Protein AF-A0A411YW56-F1 (afdb_monomer_lite)

Secondary structure (DSSP, 8-state):
--EEEEEEEEEEE--SS-GGG--EEEEEEEEEEESSSTTSEEEEEEEEEEE-

Structure (mmCIF, N/CA/C/O backbone):
data_AF-A0A411YW56-F1
#
_entry.id   AF-A0A411YW56-F1
#
loop_
_atom_site.group_PDB
_atom_site.id
_atom_site.type_symbol
_atom_site.label_atom_id
_atom_site.label_alt_id
_atom_site.label_comp_id
_atom_site.label_asym_id
_atom_sit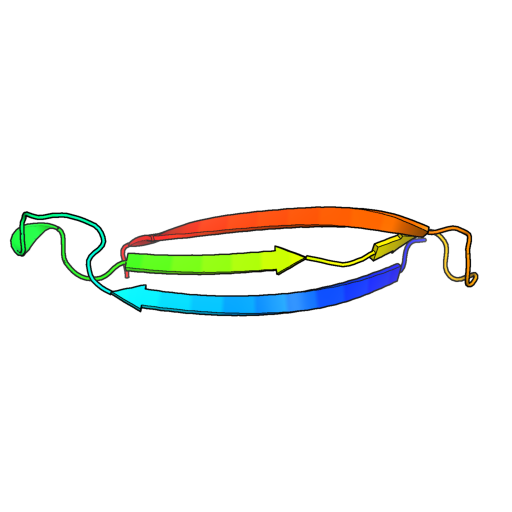e.label_entity_id
_atom_site.label_seq_id
_atom_site.pdbx_PDB_ins_code
_atom_site.Cartn_x
_atom_site.Cartn_y
_atom_site.Cartn_z
_atom_site.occupancy
_atom_site.B_iso_or_equiv
_atom_site.auth_seq_id
_atom_site.auth_comp_id
_atom_site.auth_asym_id
_atom_site.auth_atom_id
_atom_site.pdbx_PDB_model_num
ATOM 1 N N . LEU A 1 1 ? 8.119 11.559 -18.900 1.00 83.88 1 LEU A N 1
ATOM 2 C CA . LEU A 1 1 ? 7.103 10.482 -18.889 1.00 83.88 1 LEU A CA 1
ATOM 3 C C . LEU A 1 1 ? 7.589 9.371 -17.962 1.00 83.88 1 LEU A C 1
ATOM 5 O O . LEU A 1 1 ? 8.772 9.061 -18.027 1.00 83.88 1 LEU A O 1
ATOM 9 N N . ARG A 1 2 ? 6.740 8.837 -17.077 1.00 94.88 2 ARG A N 1
ATOM 10 C CA . ARG A 1 2 ? 7.091 7.759 -16.131 1.00 94.88 2 ARG A CA 1
ATOM 11 C C . ARG A 1 2 ? 5.945 6.751 -16.044 1.00 94.88 2 ARG A C 1
ATOM 13 O O . ARG A 1 2 ? 4.795 7.143 -16.230 1.00 94.88 2 ARG A O 1
ATOM 20 N N . THR A 1 3 ? 6.260 5.495 -15.751 1.00 97.56 3 THR A N 1
ATOM 21 C CA . THR A 1 3 ? 5.290 4.415 -15.503 1.00 97.56 3 THR A CA 1
ATOM 22 C C . THR A 1 3 ? 5.501 3.825 -14.116 1.00 97.56 3 THR A C 1
ATOM 24 O O . THR A 1 3 ? 6.600 3.922 -13.567 1.00 97.56 3 THR A O 1
ATOM 27 N N . VAL A 1 4 ? 4.452 3.215 -13.562 1.00 97.69 4 VAL A N 1
ATOM 28 C CA . VAL A 1 4 ? 4.497 2.530 -12.266 1.00 97.69 4 VAL A CA 1
ATOM 29 C C . VAL A 1 4 ? 3.973 1.104 -12.388 1.00 97.69 4 VAL A C 1
ATOM 31 O O . VAL A 1 4 ? 3.023 0.852 -13.130 1.00 97.69 4 VAL A O 1
ATOM 34 N N . GLY A 1 5 ? 4.571 0.191 -11.632 1.00 97.50 5 GLY A N 1
ATOM 35 C CA . GLY A 1 5 ? 4.056 -1.151 -11.385 1.00 97.50 5 GLY A CA 1
ATOM 36 C C . GLY A 1 5 ? 3.948 -1.361 -9.883 1.00 97.50 5 GLY A C 1
ATOM 37 O O . GLY A 1 5 ? 4.966 -1.524 -9.220 1.00 97.50 5 GLY A O 1
ATOM 38 N N . LEU A 1 6 ? 2.730 -1.323 -9.335 1.00 98.31 6 LEU A N 1
ATOM 39 C CA . LEU A 1 6 ? 2.498 -1.325 -7.888 1.00 98.31 6 LEU A CA 1
ATOM 40 C C . LEU A 1 6 ? 1.634 -2.511 -7.459 1.00 98.31 6 LEU A C 1
ATOM 42 O O . LEU A 1 6 ? 0.677 -2.887 -8.136 1.00 98.31 6 LEU A O 1
ATOM 46 N N . ARG A 1 7 ? 1.938 -3.046 -6.280 1.00 98.50 7 ARG A N 1
ATOM 47 C CA . ARG A 1 7 ? 1.007 -3.805 -5.446 1.00 98.50 7 ARG A CA 1
ATOM 48 C C . ARG A 1 7 ? 0.428 -2.872 -4.398 1.00 98.50 7 ARG A C 1
ATOM 50 O O . ARG A 1 7 ? 1.098 -1.937 -3.960 1.00 98.50 7 ARG A O 1
ATOM 57 N N . PHE A 1 8 ? -0.800 -3.147 -3.985 1.00 98.56 8 PHE A N 1
ATOM 58 C CA . PHE A 1 8 ? -1.450 -2.370 -2.946 1.00 98.56 8 PHE A CA 1
ATOM 59 C C . PHE A 1 8 ? -2.196 -3.253 -1.959 1.00 98.56 8 PHE A C 1
ATOM 61 O O . PHE A 1 8 ? -2.607 -4.367 -2.286 1.00 98.56 8 PHE A O 1
ATOM 68 N N . ILE A 1 9 ? -2.371 -2.726 -0.754 1.00 98.50 9 ILE A N 1
ATOM 69 C CA . ILE A 1 9 ? -3.235 -3.289 0.276 1.00 98.50 9 ILE A CA 1
ATOM 70 C C . ILE A 1 9 ? -4.083 -2.172 0.875 1.00 98.50 9 ILE A C 1
ATOM 72 O O . ILE A 1 9 ? -3.624 -1.039 1.030 1.00 98.50 9 ILE A O 1
ATOM 76 N N . VAL A 1 10 ? -5.325 -2.516 1.200 1.00 98.44 10 VAL A N 1
ATOM 77 C CA . VAL A 1 10 ? -6.260 -1.648 1.909 1.00 98.44 10 VAL A CA 1
ATOM 78 C C . VAL A 1 10 ? -6.668 -2.361 3.187 1.00 98.44 10 VAL A C 1
ATOM 80 O O . VAL A 1 10 ? -7.127 -3.502 3.138 1.00 98.44 10 VAL A O 1
ATOM 83 N N . VAL A 1 11 ? -6.494 -1.694 4.323 1.00 98.44 11 VAL A N 1
ATOM 84 C CA . VAL A 1 11 ? -6.896 -2.192 5.640 1.00 98.44 11 VAL A CA 1
ATOM 85 C C . VAL A 1 11 ? -7.870 -1.193 6.245 1.00 98.44 11 VAL A C 1
ATOM 87 O O . VAL A 1 11 ? -7.597 0.005 6.246 1.00 98.44 11 VAL A O 1
ATOM 90 N N . ARG A 1 12 ? -9.001 -1.686 6.754 1.00 98.25 12 ARG A N 1
ATOM 91 C CA . ARG A 1 12 ? -9.985 -0.894 7.497 1.00 98.25 12 ARG A CA 1
ATOM 92 C C . ARG A 1 12 ? -10.143 -1.455 8.905 1.00 98.25 12 ARG A C 1
ATOM 94 O O . ARG A 1 12 ? -10.253 -2.669 9.064 1.00 98.25 12 ARG A O 1
ATOM 101 N N . GLY A 1 13 ? -10.203 -0.574 9.893 1.00 97.69 13 GLY A N 1
ATOM 102 C CA . GLY A 1 13 ? -10.523 -0.904 11.279 1.00 97.69 13 GLY A CA 1
ATOM 103 C C . GLY A 1 13 ? -10.128 0.222 12.225 1.00 97.69 13 GLY A C 1
ATOM 104 O O . GLY A 1 13 ? -9.565 1.220 11.787 1.00 97.69 13 GLY A O 1
ATOM 105 N N . ASN A 1 14 ? -10.401 0.051 13.516 1.00 97.50 14 ASN A N 1
ATOM 106 C CA . ASN A 1 14 ? -9.950 0.981 14.548 1.00 97.50 14 ASN A CA 1
ATOM 107 C C . ASN A 1 14 ? -8.517 0.615 14.994 1.00 97.50 14 ASN A C 1
ATOM 109 O O . ASN A 1 14 ? -8.331 -0.458 15.573 1.00 97.50 14 ASN A O 1
ATOM 113 N N . PRO A 1 15 ? -7.500 1.456 14.725 1.00 96.81 15 PRO A N 1
ATOM 114 C CA . PRO A 1 15 ? -6.120 1.186 15.115 1.00 96.81 15 PRO A CA 1
ATOM 115 C C . PRO A 1 15 ? -5.818 1.619 16.560 1.00 96.81 15 PRO A C 1
ATOM 117 O O . PRO A 1 15 ? -4.702 1.406 17.032 1.00 96.81 15 PRO A O 1
ATOM 120 N N . TYR A 1 16 ? -6.778 2.234 17.255 1.00 97.12 16 TYR A N 1
ATOM 121 C CA . TYR A 1 16 ? -6.642 2.747 18.613 1.00 97.12 16 TYR A CA 1
ATOM 122 C C . TYR A 1 16 ? -7.338 1.839 19.633 1.00 97.12 16 TYR A C 1
ATOM 124 O O . TYR A 1 16 ? -8.308 1.143 19.341 1.00 97.12 16 TYR A O 1
ATOM 132 N N . GLU A 1 17 ? -6.873 1.889 20.883 1.00 97.56 17 GLU A N 1
ATOM 133 C CA . GLU A 1 17 ? -7.517 1.177 21.998 1.00 97.56 17 GLU A CA 1
ATOM 134 C C . GLU A 1 17 ? -8.919 1.731 22.303 1.00 97.56 17 GLU A C 1
ATOM 136 O O . GLU A 1 17 ? -9.825 1.002 22.719 1.00 97.56 17 GLU A O 1
ATOM 141 N N . LYS A 1 18 ? -9.102 3.039 22.090 1.00 97.69 18 LYS A N 1
ATOM 142 C CA . LYS A 1 18 ? -10.364 3.739 22.317 1.00 97.69 18 LYS A CA 1
ATOM 143 C C . LYS A 1 18 ? -11.328 3.465 21.174 1.00 97.69 18 LYS A C 1
ATOM 145 O O . LYS A 1 18 ? -11.119 3.895 20.042 1.00 97.69 18 LYS A O 1
ATOM 150 N N . LYS A 1 19 ? -12.449 2.823 21.498 1.00 94.88 19 LYS A N 1
ATOM 151 C CA . LYS A 1 19 ? -13.505 2.530 20.519 1.00 94.88 19 LYS A CA 1
ATOM 152 C C . LYS A 1 19 ? -14.131 3.792 19.910 1.00 94.88 19 LYS A C 1
ATOM 154 O O . LYS A 1 19 ? -14.598 3.724 18.779 1.00 94.88 19 LYS A O 1
ATOM 159 N N . GLU A 1 20 ? -14.111 4.917 20.629 1.00 96.81 20 GLU A N 1
ATOM 160 C CA . GLU A 1 20 ? -14.636 6.217 20.172 1.00 96.81 20 GLU A CA 1
ATOM 161 C C . GLU A 1 20 ? -13.886 6.799 18.966 1.00 96.81 20 GLU A C 1
ATOM 163 O O . GLU A 1 20 ? -14.476 7.565 18.211 1.00 96.81 20 GLU A O 1
ATOM 168 N N . GLU A 1 21 ? -12.623 6.412 18.754 1.00 96.38 21 GLU A N 1
ATOM 169 C CA . GLU A 1 21 ? -11.816 6.859 17.605 1.00 96.38 21 GLU A CA 1
ATOM 170 C C . GLU A 1 21 ? -12.347 6.323 16.266 1.00 96.38 21 GLU A C 1
ATOM 172 O O . GLU A 1 21 ? -11.940 6.796 15.206 1.00 96.38 21 GLU A O 1
ATOM 177 N N . GLY A 1 22 ? -13.269 5.353 16.312 1.00 96.44 22 GLY A N 1
ATOM 178 C CA . GLY A 1 22 ? -13.993 4.866 15.146 1.00 96.44 22 GLY A CA 1
ATOM 179 C C . GLY A 1 22 ? -13.123 4.105 14.148 1.00 96.44 22 GLY A C 1
ATOM 180 O O . GLY A 1 22 ? -12.059 3.581 14.480 1.00 96.44 22 GLY A O 1
ATOM 181 N N . ASP A 1 23 ? -13.619 3.997 12.919 1.00 97.94 23 ASP A N 1
ATOM 182 C CA . ASP A 1 23 ? -12.925 3.295 11.850 1.00 97.94 23 ASP A CA 1
ATOM 183 C C . ASP A 1 23 ? -11.915 4.204 11.152 1.00 97.94 23 ASP A C 1
ATOM 185 O O . ASP A 1 23 ? -12.152 5.375 10.860 1.00 97.94 23 ASP A O 1
ATOM 189 N N . TRP A 1 24 ? -10.784 3.605 10.812 1.00 98.50 24 TRP A N 1
ATOM 190 C CA . TRP A 1 24 ? -9.768 4.205 9.973 1.00 98.50 24 TRP A CA 1
ATOM 191 C C . TRP A 1 24 ? -9.522 3.322 8.762 1.00 98.50 24 TRP A C 1
ATOM 193 O O . TRP A 1 24 ? -9.794 2.117 8.763 1.00 98.50 24 TRP A O 1
ATOM 203 N N . ILE A 1 25 ? -8.978 3.931 7.718 1.00 98.44 25 ILE A N 1
ATOM 204 C CA . ILE A 1 25 ? -8.538 3.258 6.507 1.00 98.44 25 ILE A CA 1
ATOM 205 C C . ILE A 1 25 ? -7.064 3.563 6.262 1.00 98.44 25 ILE A C 1
ATOM 207 O O . ILE A 1 25 ? -6.636 4.718 6.273 1.00 98.44 25 ILE A O 1
ATOM 2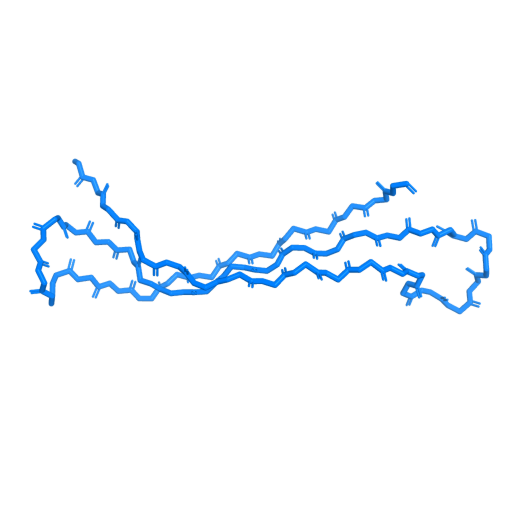11 N N . ALA A 1 26 ? -6.286 2.513 6.022 1.00 98.56 26 ALA A N 1
ATOM 212 C CA . ALA A 1 26 ? -4.903 2.597 5.589 1.00 98.56 26 ALA A CA 1
ATOM 213 C C . ALA A 1 26 ? -4.769 2.000 4.186 1.00 98.56 26 ALA A C 1
ATOM 215 O O . ALA A 1 26 ? -5.237 0.890 3.922 1.00 98.56 26 ALA A O 1
ATOM 216 N N . VAL A 1 27 ? -4.106 2.727 3.290 1.00 98.62 27 VAL A N 1
ATOM 217 C CA . VAL A 1 27 ? -3.772 2.281 1.935 1.00 98.62 27 VAL A CA 1
ATOM 218 C C . VAL A 1 27 ? -2.260 2.301 1.795 1.00 98.62 27 VAL A C 1
ATOM 220 O O . VAL A 1 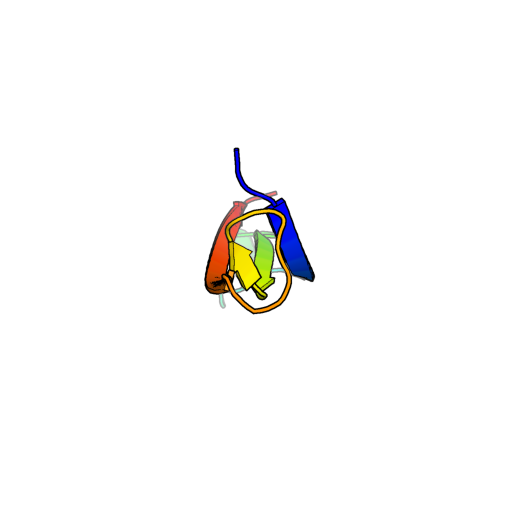27 ? -1.645 3.363 1.894 1.00 98.62 27 VAL A O 1
ATOM 223 N N . ALA A 1 28 ? -1.662 1.139 1.547 1.00 98.62 28 ALA A N 1
ATOM 224 C CA . ALA A 1 28 ? -0.238 1.030 1.259 1.00 98.62 28 ALA A CA 1
ATOM 225 C C . ALA A 1 28 ? -0.014 0.610 -0.195 1.00 98.62 28 ALA A C 1
ATOM 227 O O . ALA A 1 28 ? -0.715 -0.254 -0.721 1.00 98.62 28 ALA A O 1
ATOM 228 N N . LEU A 1 29 ? 0.979 1.226 -0.827 1.00 98.69 29 LEU A N 1
ATOM 229 C CA . LEU A 1 29 ? 1.433 0.979 -2.190 1.00 98.69 29 LEU A CA 1
ATOM 230 C C . LEU A 1 29 ? 2.914 0.610 -2.139 1.00 98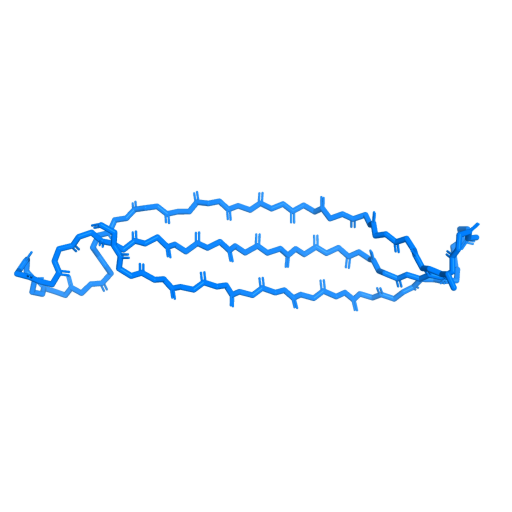.69 29 LEU A C 1
ATOM 232 O O . LEU A 1 29 ? 3.693 1.300 -1.482 1.00 98.69 29 LEU A O 1
ATOM 236 N N . TYR A 1 30 ? 3.317 -0.426 -2.862 1.00 98.62 30 TYR A N 1
ATOM 237 C CA . TYR A 1 30 ? 4.726 -0.777 -3.020 1.00 98.62 30 TYR A CA 1
ATOM 238 C C . TYR A 1 30 ? 4.989 -1.399 -4.389 1.00 98.62 30 TYR A C 1
ATOM 240 O O . TYR A 1 30 ? 4.216 -2.232 -4.869 1.00 98.62 30 TYR A O 1
ATOM 248 N N . GLY A 1 31 ? 6.087 -1.000 -5.018 1.00 98.25 31 GLY A N 1
ATOM 249 C CA . GLY A 1 31 ? 6.524 -1.536 -6.299 1.00 98.25 31 GLY A CA 1
ATOM 250 C C . GLY A 1 31 ? 7.584 -0.649 -6.932 1.00 98.25 31 GLY A C 1
ATOM 251 O O . GLY A 1 31 ? 8.399 -0.065 -6.221 1.00 98.25 31 GLY A O 1
ATOM 252 N N . THR A 1 32 ? 7.576 -0.534 -8.256 1.00 98.38 32 THR A N 1
ATOM 253 C CA . THR A 1 32 ? 8.598 0.200 -9.010 1.00 98.38 32 THR A CA 1
ATOM 254 C C . THR A 1 32 ? 8.024 1.391 -9.774 1.00 98.38 32 THR A C 1
ATOM 256 O O . THR A 1 32 ? 6.877 1.385 -10.231 1.00 98.38 32 THR A O 1
ATOM 259 N N . ILE A 1 33 ? 8.838 2.437 -9.914 1.00 98.12 33 ILE A N 1
ATOM 260 C CA . ILE A 1 33 ? 8.595 3.611 -10.755 1.00 98.12 33 ILE A CA 1
ATOM 261 C C . ILE A 1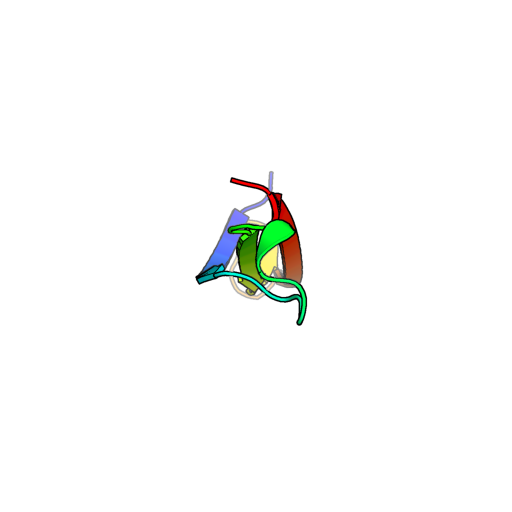 33 ? 9.824 3.873 -11.622 1.00 98.12 33 ILE A C 1
ATOM 263 O O . ILE A 1 33 ? 10.962 3.755 -11.168 1.00 98.12 33 ILE A O 1
ATOM 267 N N . GLY A 1 34 ? 9.613 4.247 -12.880 1.00 97.94 34 GLY A N 1
ATOM 268 C CA . GLY A 1 34 ? 10.729 4.427 -13.801 1.00 97.94 34 GLY A CA 1
ATOM 269 C C . GLY A 1 34 ? 10.355 5.012 -15.148 1.00 97.94 34 GLY A C 1
ATOM 270 O O . GLY A 1 34 ? 9.216 5.425 -15.391 1.00 97.94 34 GLY A O 1
ATOM 271 N N . ALA A 1 35 ? 11.348 5.049 -16.033 1.00 97.31 35 ALA A N 1
ATOM 272 C CA . ALA A 1 35 ? 11.110 5.254 -17.456 1.00 97.31 35 ALA A CA 1
ATOM 273 C C . ALA A 1 35 ? 10.287 4.072 -18.016 1.00 97.31 35 ALA A C 1
ATOM 275 O O . ALA A 1 35 ? 10.322 2.987 -17.437 1.00 97.31 35 ALA A O 1
ATOM 276 N N . PRO A 1 36 ? 9.574 4.231 -19.148 1.00 95.06 36 PRO A N 1
ATOM 277 C CA . PRO A 1 36 ? 8.829 3.141 -19.789 1.00 95.06 36 PRO A CA 1
ATOM 278 C C . PRO A 1 36 ? 9.768 2.143 -20.506 1.00 95.06 36 PRO A C 1
ATOM 280 O O . PRO A 1 36 ? 9.590 1.829 -21.679 1.00 95.06 36 PRO A O 1
ATOM 283 N N . VAL A 1 37 ? 10.813 1.689 -19.812 1.00 96.06 37 VAL A N 1
ATOM 284 C CA . VAL A 1 37 ? 11.867 0.780 -20.270 1.00 96.06 37 VAL A CA 1
ATOM 285 C C . VAL A 1 37 ? 12.204 -0.147 -19.104 1.00 96.06 37 VAL A C 1
ATOM 287 O O . VAL A 1 37 ? 12.615 0.316 -18.039 1.00 96.06 37 VAL A O 1
ATOM 290 N N . LYS A 1 38 ? 12.038 -1.460 -19.300 1.00 92.62 38 LYS A N 1
ATOM 291 C CA . LYS A 1 38 ? 12.298 -2.470 -18.263 1.00 92.62 38 LYS A CA 1
ATOM 292 C C . LYS A 1 38 ? 13.739 -2.365 -17.757 1.00 92.62 38 LYS A C 1
ATOM 294 O O . LYS A 1 38 ? 14.668 -2.341 -18.562 1.00 92.62 38 LYS A O 1
ATOM 299 N N . GLY A 1 39 ? 13.917 -2.326 -16.438 1.00 94.38 39 GLY A N 1
ATOM 300 C CA . GLY A 1 39 ? 15.233 -2.181 -15.804 1.00 94.38 39 GLY A CA 1
ATOM 301 C C . GLY A 1 39 ? 15.722 -0.736 -15.631 1.00 94.38 39 GLY A C 1
ATOM 302 O O . GLY A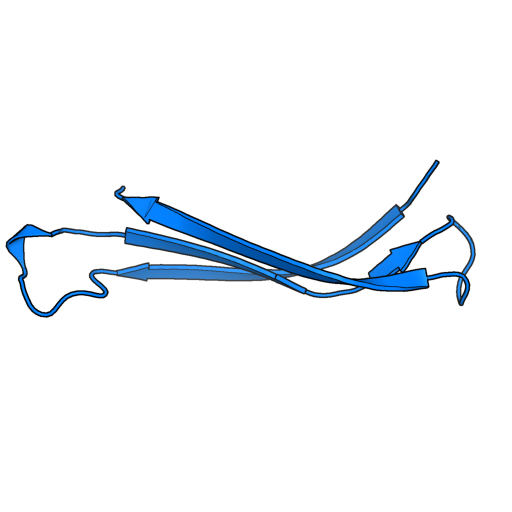 1 39 ? 16.742 -0.537 -14.980 1.00 94.38 39 GLY A O 1
ATOM 303 N N . LEU A 1 40 ? 14.997 0.271 -16.141 1.00 96.50 40 LEU A N 1
ATOM 304 C CA . LEU A 1 40 ? 15.202 1.693 -15.810 1.00 96.50 40 LEU A CA 1
ATOM 305 C C . LEU A 1 40 ? 14.160 2.173 -14.790 1.00 96.50 40 LEU A C 1
ATOM 307 O O . LEU A 1 40 ? 13.512 3.212 -14.956 1.00 96.50 40 LEU A O 1
ATOM 311 N N . GLU A 1 41 ? 13.986 1.375 -13.743 1.00 98.06 41 GLU A N 1
ATOM 312 C CA . GLU A 1 41 ? 13.018 1.570 -12.671 1.00 98.06 41 GLU A CA 1
ATOM 313 C C . GLU A 1 41 ? 13.678 1.365 -11.306 1.00 98.06 41 GLU A C 1
ATOM 315 O O . GLU A 1 41 ? 14.649 0.621 -11.179 1.00 98.06 41 GLU A O 1
ATOM 320 N N . HIS A 1 42 ? 13.160 2.049 -10.290 1.00 97.81 42 HIS A N 1
ATOM 321 C CA . HIS A 1 42 ? 13.582 1.899 -8.901 1.00 97.81 42 HIS A CA 1
ATOM 322 C C . HIS A 1 42 ? 12.360 1.754 -7.997 1.00 97.81 42 HIS A C 1
ATOM 324 O O . HIS A 1 42 ? 11.231 2.042 -8.399 1.00 97.81 42 HIS A O 1
ATOM 330 N N . GLU A 1 43 ? 12.583 1.309 -6.767 1.00 98.31 43 GLU A N 1
ATOM 331 C CA . GLU A 1 43 ? 11.501 1.090 -5.814 1.00 98.31 43 GLU A CA 1
ATOM 332 C C . GLU A 1 43 ? 10.827 2.399 -5.387 1.00 98.31 43 GLU A C 1
ATOM 334 O O . GLU A 1 43 ? 11.465 3.453 -5.277 1.00 98.31 43 GLU A O 1
ATOM 339 N N . ALA A 1 44 ? 9.525 2.311 -5.128 1.00 98.19 44 ALA A N 1
ATOM 340 C CA . ALA A 1 44 ? 8.712 3.356 -4.532 1.00 98.19 44 ALA A CA 1
ATOM 341 C C . ALA A 1 44 ? 7.716 2.753 -3.534 1.00 98.19 44 ALA A C 1
ATOM 343 O O . ALA A 1 44 ? 7.162 1.672 -3.751 1.00 98.19 44 ALA A O 1
ATOM 344 N N . ILE A 1 45 ? 7.471 3.488 -2.451 1.00 98.44 45 ILE A N 1
ATOM 345 C CA . ILE A 1 45 ? 6.522 3.131 -1.398 1.00 98.44 45 ILE A CA 1
ATOM 346 C C . ILE A 1 45 ? 5.622 4.325 -1.080 1.00 98.44 45 ILE A C 1
ATOM 348 O O . ILE A 1 45 ? 6.066 5.474 -1.115 1.00 98.44 45 ILE A O 1
ATOM 352 N N . GLY A 1 46 ? 4.357 4.055 -0.768 1.00 98.38 46 GLY A N 1
ATOM 353 C CA . GLY A 1 46 ? 3.402 5.050 -0.292 1.00 98.38 46 GLY A CA 1
ATOM 354 C C . GLY A 1 46 ? 2.506 4.472 0.795 1.00 98.38 46 GLY A C 1
ATOM 355 O O . GLY A 1 46 ? 2.091 3.319 0.700 1.00 98.38 46 GLY A O 1
ATOM 356 N N . LEU A 1 47 ? 2.203 5.275 1.813 1.00 98.56 47 LEU A N 1
ATOM 357 C CA . LEU A 1 47 ? 1.257 4.947 2.877 1.00 98.56 47 LEU A CA 1
ATOM 358 C C . LEU A 1 47 ? 0.348 6.154 3.111 1.00 98.56 47 LEU A C 1
ATOM 360 O O . LEU A 1 47 ? 0.830 7.242 3.418 1.00 98.56 47 LEU A O 1
ATOM 364 N N . GLY A 1 48 ? -0.957 5.955 2.959 1.00 98.44 48 GLY A N 1
ATOM 365 C CA . GLY A 1 48 ? -1.988 6.924 3.317 1.00 98.44 48 GLY A CA 1
ATOM 366 C C . GLY A 1 48 ? -2.862 6.366 4.430 1.00 98.44 48 GLY A C 1
ATOM 367 O O . GLY A 1 48 ? -3.251 5.203 4.370 1.00 98.44 48 GLY A O 1
ATOM 368 N N . ILE A 1 49 ? -3.161 7.184 5.437 1.00 98.38 49 ILE A N 1
ATOM 369 C CA . ILE A 1 49 ? -4.009 6.820 6.576 1.00 98.38 49 ILE A CA 1
ATOM 370 C C . ILE A 1 49 ? -5.039 7.931 6.767 1.00 98.38 49 ILE A C 1
ATOM 372 O O . ILE A 1 49 ? -4.673 9.107 6.747 1.00 98.38 49 ILE A O 1
ATOM 376 N N . ASN A 1 50 ? -6.311 7.572 6.934 1.00 98.31 50 ASN A N 1
ATOM 377 C CA . ASN A 1 50 ? -7.384 8.533 7.182 1.00 98.31 50 ASN A CA 1
ATOM 378 C C . ASN A 1 50 ? -8.504 7.940 8.053 1.00 98.31 50 ASN A C 1
ATOM 380 O O . ASN A 1 50 ? -8.659 6.719 8.100 1.00 98.31 50 ASN A O 1
ATOM 384 N N . HIS A 1 51 ? -9.292 8.801 8.697 1.00 96.62 51 HIS A N 1
ATOM 385 C CA . HIS A 1 51 ? -10.558 8.427 9.338 1.00 96.62 51 HIS A CA 1
ATOM 386 C C . HIS A 1 51 ? -11.654 8.247 8.268 1.00 96.62 51 HIS A C 1
ATOM 388 O O . HIS A 1 51 ? -11.587 8.898 7.217 1.00 96.62 51 HIS A O 1
ATOM 394 N N . ILE A 1 52 ? -12.632 7.357 8.495 1.00 93.25 52 ILE A N 1
ATOM 395 C CA . ILE A 1 52 ? -13.737 7.072 7.552 1.00 93.25 52 ILE A CA 1
ATOM 396 C C . ILE A 1 52 ? -15.074 6.786 8.242 1.00 93.25 52 ILE A C 1
ATOM 398 O O . ILE A 1 52 ? -15.068 6.240 9.364 1.00 93.25 52 ILE A O 1
#

pLDDT: mean 97.21, std 2.33, range [83.88, 98.69]

Sequence (52 aa):
LRTVGLRFIVVRGNPYEKKEEGDWIAVALYGTIGAPVKGLEHEAIGLGINHI

Organism: NCBI:txid2305252

Radius of gyration: 15.59 Å; chains: 1; bounding box: 30×14×43 Å

Foldseek 3Di:
DKDWDKDKDKDKDDPDPDCVLDIKIKMKIWGWMADPDPPRIDIDIDIDMDHD

InterPro domains:
  IPR015111 Hut operon regulatory protein HutP [PF09021] (4-50)
  IPR036482 Hut operon regulatory protein HutP superfamily [G3DSA:3.40.1510.10] (1-52)
  IPR036482 Hut operon regulatory protein HutP superfamily [SSF111064] (2-52)